Protein AF-A0A3N7BWP8-F1 (afdb_monomer)

Nearest PDB structures (foldseek):
  9c6m-assembly1_A  TM=8.568E-01  e=4.604E-01  Yasminevirus sp. GU-2018
  9c6l-assembly1_A  TM=8.671E-01  e=7.910E-01  Yasminevirus sp. GU-2018

Structure (mmCIF, N/CA/C/O backbone):
data_AF-A0A3N7BWP8-F1
#
_entry.id   AF-A0A3N7BWP8-F1
#
loop_
_atom_site.group_PDB
_atom_site.id
_atom_site.type_symbol
_atom_site.label_atom_id
_atom_site.label_alt_id
_atom_site.label_comp_id
_atom_site.label_asym_id
_atom_site.label_entity_id
_atom_site.label_seq_id
_atom_site.pdbx_PDB_ins_code
_atom_site.Cartn_x
_atom_site.Cartn_y
_atom_site.Cartn_z
_atom_site.occupancy
_atom_site.B_iso_or_equiv
_atom_site.auth_seq_id
_atom_site.auth_comp_id
_atom_site.auth_asym_id
_atom_site.auth_atom_id
_atom_site.pdbx_PDB_model_num
ATOM 1 N N . MET A 1 1 ? -4.623 3.980 24.541 1.00 50.66 1 MET A N 1
ATOM 2 C CA . MET A 1 1 ? -5.345 3.895 23.246 1.00 50.66 1 MET A CA 1
ATOM 3 C C . MET A 1 1 ? -4.419 3.282 22.195 1.00 50.66 1 MET A C 1
ATOM 5 O O . MET A 1 1 ? -3.326 3.799 22.014 1.00 50.66 1 MET A O 1
ATOM 9 N N . LYS A 1 2 ? -4.790 2.173 21.533 1.00 62.06 2 LYS A N 1
ATOM 10 C CA . LYS A 1 2 ? -3.990 1.625 20.415 1.00 62.06 2 LYS A CA 1
ATOM 11 C C . LYS A 1 2 ? -4.288 2.431 19.145 1.00 62.06 2 LYS A C 1
ATOM 13 O O . LYS A 1 2 ? -5.380 2.309 18.603 1.00 62.06 2 LYS A O 1
ATOM 18 N N . ILE A 1 3 ? -3.317 3.234 18.704 1.00 77.25 3 ILE A N 1
ATOM 19 C CA . ILE A 1 3 ?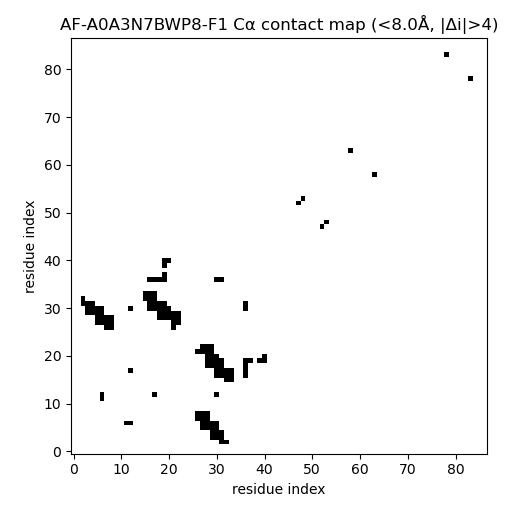 -3.388 4.085 17.496 1.00 77.25 3 ILE A CA 1
ATOM 20 C C . ILE A 1 3 ? -3.431 3.235 16.212 1.00 77.25 3 ILE A C 1
ATOM 22 O O . ILE A 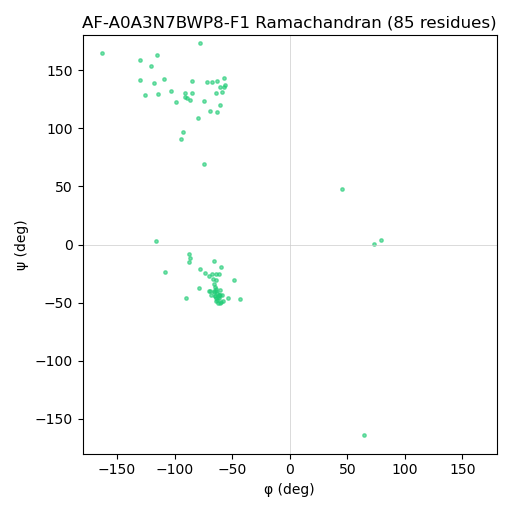1 3 ? -3.965 3.657 15.195 1.00 77.25 3 ILE A O 1
ATOM 26 N N . ARG A 1 4 ? -2.904 2.008 16.269 1.00 83.94 4 ARG A N 1
ATOM 27 C CA . ARG A 1 4 ? -2.934 1.040 15.171 1.00 83.94 4 ARG A CA 1
ATOM 28 C C . ARG A 1 4 ? -4.171 0.149 15.264 1.00 83.94 4 ARG A C 1
ATOM 30 O O . ARG A 1 4 ? -4.402 -0.482 16.302 1.00 83.94 4 ARG A O 1
ATOM 37 N N . LYS A 1 5 ? -4.895 0.026 14.153 1.00 85.94 5 LYS A N 1
ATOM 38 C CA . LYS A 1 5 ? -5.987 -0.937 13.957 1.00 85.94 5 LYS A CA 1
ATOM 39 C C . LYS A 1 5 ? -5.667 -1.860 12.780 1.00 85.94 5 LYS A C 1
ATOM 41 O O . LYS A 1 5 ? -4.893 -1.497 11.900 1.00 85.94 5 LYS A O 1
ATOM 46 N N . THR A 1 6 ? -6.220 -3.066 12.788 1.00 87.50 6 THR A N 1
ATOM 47 C CA . THR A 1 6 ? -6.115 -4.030 11.686 1.00 87.50 6 THR A CA 1
ATOM 48 C C . THR A 1 6 ? -7.518 -4.449 11.287 1.00 87.50 6 THR A C 1
ATOM 50 O O . THR A 1 6 ? -8.288 -4.842 12.162 1.00 87.50 6 THR A O 1
ATOM 53 N N . CYS A 1 7 ? -7.827 -4.358 10.000 1.00 85.62 7 CYS A N 1
ATOM 54 C CA . CYS A 1 7 ? -9.102 -4.760 9.419 1.00 85.62 7 CYS A CA 1
ATOM 55 C C . CYS A 1 7 ? -8.856 -5.937 8.476 1.00 85.62 7 CYS A C 1
ATOM 57 O O . CYS A 1 7 ? -7.947 -5.880 7.647 1.00 85.62 7 CYS A O 1
ATOM 59 N N . GLY A 1 8 ? -9.626 -7.010 8.639 1.00 83.62 8 GLY A N 1
ATOM 60 C CA . GLY A 1 8 ? -9.618 -8.142 7.713 1.00 83.62 8 GLY A CA 1
ATOM 61 C C . GLY A 1 8 ? -10.408 -7.850 6.438 1.00 83.62 8 GLY A C 1
ATOM 62 O O . GLY A 1 8 ? -11.084 -6.822 6.328 1.00 83.62 8 GLY A O 1
ATOM 63 N N . HIS A 1 9 ? -10.343 -8.776 5.486 1.00 75.88 9 HIS A N 1
ATOM 64 C CA . HIS A 1 9 ? -11.121 -8.703 4.253 1.00 75.88 9 HIS A CA 1
ATOM 65 C C . HIS A 1 9 ? -12.630 -8.602 4.544 1.00 75.88 9 HIS A C 1
ATOM 67 O O . HIS A 1 9 ? -13.151 -9.288 5.424 1.00 75.88 9 HIS A O 1
ATOM 73 N N . GLY A 1 10 ? -13.333 -7.708 3.841 1.00 78.62 10 GLY A N 1
ATOM 74 C CA . GLY A 1 10 ? -14.774 -7.480 4.028 1.00 78.62 10 GLY A CA 1
ATOM 75 C C . GLY A 1 10 ? -15.168 -6.733 5.311 1.00 78.62 10 GLY A C 1
ATOM 76 O O . GLY A 1 10 ? -16.354 -6.485 5.525 1.00 78.62 10 GLY A O 1
ATOM 77 N N . GLN A 1 11 ? -14.213 -6.341 6.162 1.00 81.38 11 GLN A N 1
ATOM 78 C CA . GLN A 1 11 ? -14.508 -5.547 7.354 1.00 81.38 11 GLN A CA 1
ATOM 79 C C . GLN A 1 11 ? -14.565 -4.052 7.042 1.00 81.38 11 GLN A C 1
ATOM 81 O O . GLN A 1 11 ? -13.749 -3.509 6.297 1.00 81.38 11 GLN A O 1
ATOM 86 N N . MET A 1 12 ? -15.520 -3.371 7.672 1.00 81.56 12 MET A N 1
ATOM 87 C CA . MET A 1 12 ? -15.676 -1.930 7.546 1.00 81.56 12 MET A CA 1
ATOM 88 C C . MET A 1 12 ? -14.547 -1.194 8.282 1.00 81.56 12 MET A C 1
ATOM 90 O O . MET A 1 12 ? -14.131 -1.573 9.381 1.00 81.56 12 MET A O 1
ATOM 94 N N . LEU A 1 13 ? -14.049 -0.126 7.661 1.00 83.25 13 LEU A N 1
ATOM 95 C CA . LEU A 1 13 ? -13.011 0.723 8.235 1.00 83.25 13 LEU A CA 1
ATOM 96 C C . LEU A 1 13 ? -13.543 1.482 9.464 1.00 83.25 13 LEU A C 1
ATOM 98 O O . LEU A 1 13 ? -14.672 1.979 9.434 1.00 83.25 13 LEU A O 1
ATOM 102 N N . PRO A 1 14 ? -12.745 1.627 10.538 1.00 81.81 14 PRO A N 1
ATOM 103 C CA . PRO A 1 14 ? -13.121 2.448 11.680 1.00 81.81 14 PRO A CA 1
ATOM 104 C C . PRO A 1 14 ? -13.270 3.921 11.273 1.00 81.81 14 PRO A C 1
ATOM 106 O O . PRO A 1 14 ? -12.454 4.445 10.514 1.00 81.81 14 PRO A O 1
ATOM 109 N N . SER A 1 15 ? -14.271 4.616 11.819 1.00 82.25 15 SER A N 1
ATOM 110 C CA . SER A 1 15 ? -14.483 6.044 11.538 1.00 82.25 15 SER A CA 1
ATOM 111 C C . SER A 1 15 ? -13.259 6.884 11.926 1.00 82.25 15 SER A C 1
ATOM 113 O O . SER A 1 15 ? -12.713 6.730 13.020 1.00 82.25 15 SER A O 1
ATOM 115 N N . GLY A 1 16 ? -12.815 7.759 11.018 1.00 82.38 16 GLY A N 1
ATOM 116 C CA . GLY A 1 16 ? -11.623 8.598 11.195 1.00 82.38 16 GLY A CA 1
ATOM 117 C C . GLY A 1 16 ? -10.288 7.887 10.937 1.00 82.38 16 GLY A C 1
ATOM 118 O O . GLY A 1 16 ? -9.232 8.500 11.119 1.00 82.38 16 GLY A O 1
ATOM 119 N N . TYR A 1 17 ? -10.312 6.621 10.503 1.00 87.00 17 TYR A N 1
ATOM 120 C CA . TYR A 1 17 ? -9.129 5.848 10.131 1.00 87.00 17 TYR A CA 1
ATOM 121 C C . TYR A 1 17 ? -9.086 5.629 8.617 1.00 87.00 17 TYR A C 1
ATOM 123 O O . TYR A 1 17 ? -10.107 5.405 7.973 1.00 87.00 17 TYR A O 1
ATOM 131 N N . GLY A 1 18 ? -7.881 5.680 8.056 1.00 84.56 18 GLY A N 1
ATOM 132 C CA . GLY A 1 18 ? -7.591 5.307 6.676 1.00 84.56 18 GLY A CA 1
ATOM 133 C C . 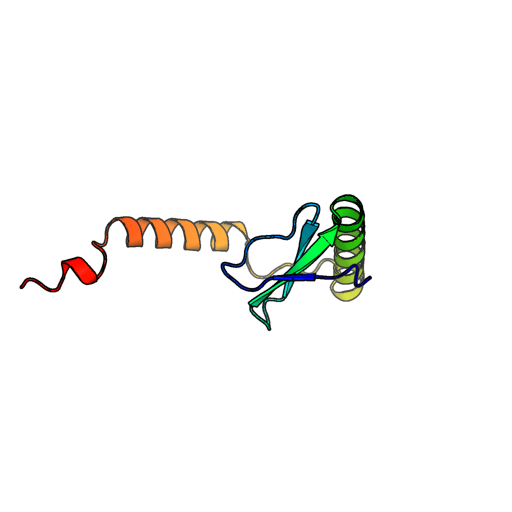GLY A 1 18 ? -6.675 4.087 6.617 1.00 84.56 18 GLY A C 1
ATOM 134 O O . GLY A 1 18 ? -6.021 3.736 7.603 1.00 84.56 18 GLY A O 1
ATOM 135 N N . ILE A 1 19 ? -6.626 3.445 5.450 1.00 84.62 19 ILE A N 1
ATOM 136 C CA . ILE A 1 19 ? -5.703 2.337 5.180 1.00 84.62 19 ILE A CA 1
ATOM 137 C C . ILE A 1 19 ? -4.298 2.910 4.993 1.00 84.62 19 ILE A C 1
ATOM 139 O O . ILE A 1 19 ? -4.092 3.753 4.119 1.00 84.62 19 ILE A O 1
ATOM 143 N N . ALA A 1 20 ? -3.343 2.439 5.791 1.00 84.31 20 ALA A N 1
ATOM 144 C CA . ALA A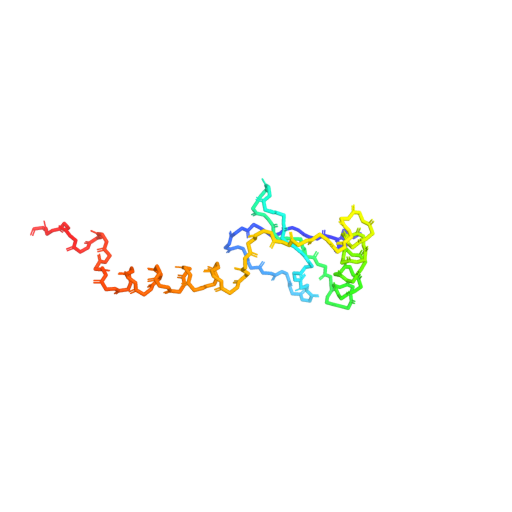 1 20 ? -1.943 2.848 5.713 1.00 84.31 20 ALA A CA 1
ATOM 145 C C . ALA A 1 20 ? -1.155 1.945 4.765 1.00 84.31 20 ALA A C 1
ATOM 147 O O . ALA A 1 20 ? -0.384 2.416 3.933 1.00 84.31 20 ALA A O 1
ATOM 148 N N . TRP A 1 21 ? -1.342 0.632 4.900 1.00 81.00 21 TRP A N 1
ATOM 149 C CA . TRP A 1 21 ? -0.808 -0.376 3.991 1.00 81.00 21 TRP A CA 1
ATOM 150 C C . TRP A 1 21 ? -1.537 -1.705 4.189 1.00 81.00 21 TRP A C 1
ATOM 152 O O . TRP A 1 21 ? -2.198 -1.929 5.206 1.00 81.00 21 TRP A O 1
ATOM 162 N N . VAL A 1 22 ? -1.368 -2.603 3.224 1.00 85.31 22 VAL A N 1
ATOM 163 C CA . VAL A 1 22 ? -1.899 -3.968 3.267 1.00 85.31 22 VAL A CA 1
ATOM 164 C C . VAL A 1 22 ? -0.764 -4.936 3.596 1.00 85.31 22 VAL A C 1
ATOM 166 O O . VAL A 1 22 ? 0.332 -4.840 3.039 1.00 85.31 22 VAL A O 1
ATOM 169 N N . ASP A 1 23 ? -1.003 -5.837 4.545 1.00 83.19 23 ASP A N 1
ATOM 170 C CA . ASP A 1 23 ? -0.150 -6.989 4.819 1.00 83.19 23 ASP A CA 1
ATOM 171 C C . ASP A 1 23 ? -0.674 -8.183 4.018 1.00 83.19 23 ASP A C 1
ATOM 173 O O . ASP A 1 23 ? -1.605 -8.874 4.436 1.00 83.19 23 ASP A O 1
ATOM 177 N N . PHE A 1 24 ? -0.063 -8.409 2.854 1.00 78.81 24 PHE A N 1
ATOM 178 C CA . PHE A 1 24 ? -0.426 -9.501 1.952 1.00 78.81 24 PHE A CA 1
ATOM 179 C C . PHE A 1 24 ? -0.191 -10.888 2.562 1.00 78.81 24 PHE A C 1
ATOM 181 O O . PHE A 1 24 ? -0.861 -11.835 2.173 1.00 78.81 24 PHE A O 1
ATOM 188 N N . GLY A 1 25 ? 0.733 -11.030 3.522 1.00 82.31 25 GLY A N 1
ATOM 189 C CA . GLY A 1 25 ? 1.011 -12.326 4.146 1.00 82.31 25 GLY A CA 1
ATOM 190 C C . GLY A 1 25 ? -0.087 -12.774 5.110 1.00 82.31 25 GLY A C 1
ATOM 191 O O . GLY A 1 25 ? -0.229 -13.965 5.368 1.00 82.31 25 GLY A O 1
ATOM 192 N N . ARG A 1 26 ? -0.856 -11.825 5.652 1.00 78.88 26 ARG A N 1
ATOM 193 C CA . ARG A 1 26 ? -1.930 -12.079 6.626 1.00 78.88 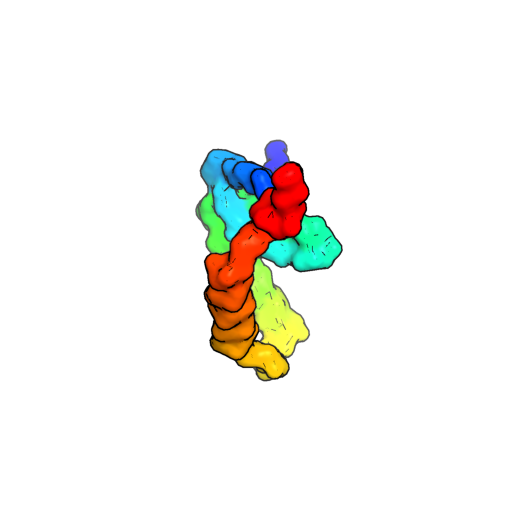26 ARG A CA 1
ATOM 194 C C . ARG A 1 26 ? -3.317 -11.701 6.109 1.00 78.88 26 ARG A C 1
ATOM 196 O O . ARG A 1 26 ? -4.257 -11.763 6.889 1.00 78.88 26 ARG A O 1
ATOM 203 N N . ASP A 1 27 ? -3.418 -11.256 4.857 1.00 82.44 27 ASP A N 1
ATOM 204 C CA . ASP A 1 27 ? -4.629 -10.695 4.240 1.00 82.44 27 ASP A CA 1
ATOM 205 C C . ASP A 1 27 ? -5.351 -9.668 5.140 1.00 82.44 27 ASP A C 1
ATOM 207 O O . ASP A 1 27 ? -6.552 -9.731 5.403 1.00 82.44 27 ASP A O 1
ATOM 211 N N . THR A 1 28 ? -4.582 -8.721 5.693 1.00 87.19 28 THR A N 1
ATOM 212 C CA . THR A 1 28 ? -5.119 -7.677 6.584 1.00 87.19 28 THR A CA 1
ATOM 213 C C . THR A 1 28 ? -4.666 -6.285 6.171 1.00 87.19 28 THR A C 1
ATOM 215 O O . THR A 1 28 ? -3.513 -6.057 5.802 1.00 87.19 28 THR A O 1
ATOM 218 N N . ALA A 1 29 ? -5.566 -5.315 6.288 1.00 86.00 29 ALA A N 1
ATOM 219 C CA . ALA A 1 29 ? -5.273 -3.901 6.121 1.00 86.00 29 ALA A CA 1
ATOM 220 C C . ALA A 1 29 ? -4.887 -3.281 7.469 1.00 86.00 29 ALA A C 1
ATOM 222 O O . ALA A 1 29 ? -5.625 -3.375 8.455 1.00 86.00 29 ALA A O 1
ATOM 223 N N . VAL A 1 30 ? -3.736 -2.612 7.530 1.00 86.62 30 VAL A N 1
ATOM 224 C CA . VAL A 1 30 ? -3.336 -1.834 8.706 1.00 86.62 30 VAL A CA 1
ATOM 225 C C . VAL A 1 30 ? -3.874 -0.418 8.562 1.00 86.62 30 VAL A C 1
ATOM 227 O O . VAL A 1 30 ? -3.621 0.251 7.564 1.00 86.62 30 VAL A O 1
ATOM 230 N N . CYS A 1 31 ? -4.603 0.038 9.576 1.00 88.06 31 CYS A N 1
ATOM 231 C CA . CYS A 1 31 ? -5.309 1.310 9.573 1.00 88.06 31 CYS A CA 1
ATOM 232 C C . CYS A 1 31 ? -4.774 2.246 10.662 1.00 88.06 31 CYS A C 1
ATOM 234 O O . CYS A 1 31 ? -4.540 1.822 11.803 1.00 88.06 31 CYS A O 1
ATOM 236 N N . TYR A 1 32 ? -4.632 3.523 10.311 1.00 87.38 32 TYR A N 1
ATOM 237 C CA . TYR A 1 32 ? -4.221 4.616 11.198 1.00 87.38 32 TYR A CA 1
ATOM 238 C C . TYR A 1 32 ? -5.197 5.791 11.076 1.00 87.38 32 TYR A C 1
ATOM 240 O O . TYR A 1 32 ? -5.872 5.904 10.052 1.00 87.38 32 TYR A O 1
ATOM 248 N N . PRO A 1 33 ? -5.275 6.690 12.074 1.00 86.50 33 PRO A N 1
ATOM 249 C CA . PRO A 1 33 ? -6.049 7.916 11.930 1.00 86.50 33 PRO A CA 1
ATOM 250 C C . PRO A 1 33 ? -5.571 8.702 10.704 1.00 86.50 33 PRO A C 1
ATOM 252 O O . PRO A 1 33 ? -4.362 8.818 10.492 1.00 86.50 33 PRO A O 1
ATOM 255 N N . VAL A 1 34 ? -6.499 9.242 9.909 1.00 80.94 34 VAL A N 1
ATOM 256 C CA . VAL A 1 34 ? -6.228 9.870 8.595 1.00 80.94 34 VAL A CA 1
ATOM 257 C C . VAL A 1 34 ? -4.991 10.792 8.557 1.00 80.94 34 VAL A C 1
ATOM 259 O O . VAL A 1 34 ? -4.167 10.600 7.662 1.00 80.94 34 VAL A O 1
ATOM 262 N N . PRO A 1 35 ? -4.765 11.728 9.504 1.00 80.44 35 PRO A N 1
ATOM 263 C CA . PRO A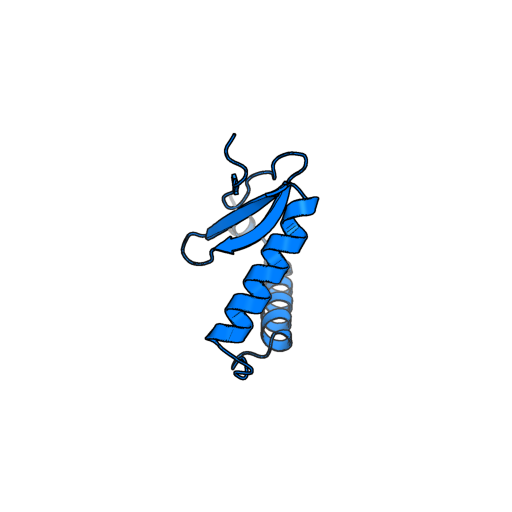 1 35 ? -3.576 12.587 9.450 1.00 80.44 35 PRO A CA 1
ATOM 264 C C . PRO A 1 35 ? -2.257 11.819 9.648 1.00 80.44 35 PRO A C 1
ATOM 266 O O . PRO A 1 35 ? -1.253 12.130 9.013 1.00 80.44 35 PRO A O 1
ATOM 269 N N . PHE A 1 36 ? -2.255 10.765 10.468 1.00 82.25 36 PHE A N 1
ATOM 270 C CA . PHE A 1 36 ? -1.085 9.899 10.662 1.00 82.25 36 PHE A CA 1
ATOM 271 C C . PHE A 1 36 ? -0.893 8.904 9.519 1.00 82.25 36 PHE A C 1
ATOM 273 O O . PHE A 1 36 ? 0.210 8.397 9.318 1.00 82.25 36 PHE A O 1
ATOM 280 N N . ASN A 1 37 ? -1.957 8.631 8.765 1.00 79.69 37 ASN A N 1
ATOM 281 C CA . ASN A 1 37 ? -1.955 7.682 7.667 1.00 79.69 37 ASN A CA 1
ATOM 282 C C . ASN A 1 37 ? -0.961 8.087 6.567 1.00 79.69 37 ASN A C 1
ATOM 284 O O . ASN A 1 37 ? -0.179 7.264 6.096 1.00 79.69 37 ASN A O 1
ATOM 288 N N . LEU A 1 38 ? -0.933 9.380 6.226 1.00 76.50 38 LEU A N 1
ATOM 289 C CA . LEU A 1 38 ? -0.015 9.944 5.231 1.00 76.50 38 LEU A CA 1
ATOM 290 C C . LEU A 1 38 ? 1.448 9.842 5.674 1.00 76.50 38 LEU A C 1
ATOM 292 O O . LEU A 1 38 ? 2.308 9.429 4.898 1.00 76.50 38 LEU A O 1
ATOM 296 N N . VAL A 1 39 ? 1.725 10.160 6.941 1.00 84.31 39 VAL A N 1
ATOM 297 C CA . VAL A 1 39 ? 3.079 10.077 7.509 1.00 84.31 39 VAL A CA 1
ATOM 298 C C . VAL A 1 39 ? 3.557 8.626 7.548 1.00 84.31 39 VAL A C 1
ATOM 300 O O . VAL A 1 39 ? 4.684 8.332 7.153 1.00 84.31 39 VAL A O 1
ATOM 303 N N . ALA A 1 40 ? 2.694 7.699 7.971 1.00 82.69 40 ALA A N 1
ATOM 304 C CA . ALA A 1 40 ? 3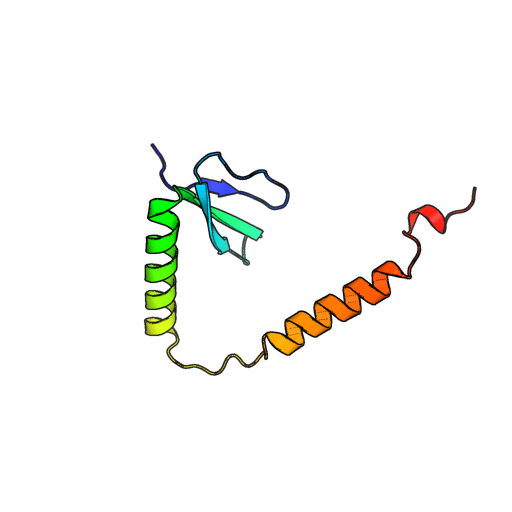.015 6.276 8.006 1.00 82.69 40 ALA A CA 1
ATOM 305 C C . ALA A 1 40 ? 3.279 5.710 6.599 1.00 82.69 40 ALA A C 1
ATOM 307 O O . ALA A 1 40 ? 4.238 4.955 6.415 1.00 82.69 40 ALA A O 1
ATOM 308 N N . ALA A 1 41 ? 2.477 6.106 5.606 1.00 79.50 41 ALA A N 1
ATOM 309 C CA . ALA A 1 41 ? 2.680 5.729 4.210 1.00 79.50 41 ALA A CA 1
ATOM 310 C C . ALA A 1 41 ? 4.016 6.264 3.668 1.00 79.50 41 ALA A C 1
ATOM 312 O O . ALA A 1 41 ? 4.783 5.505 3.073 1.00 79.50 41 ALA A O 1
ATOM 313 N N . PHE A 1 42 ? 4.339 7.532 3.941 1.00 83.56 42 PHE A N 1
ATOM 314 C CA . PHE A 1 42 ? 5.605 8.143 3.535 1.00 83.56 42 PHE A CA 1
ATOM 315 C C . PHE A 1 42 ? 6.816 7.449 4.170 1.00 83.56 42 PHE A C 1
ATOM 317 O O . PHE A 1 42 ? 7.733 7.039 3.459 1.00 83.56 42 PHE A O 1
ATOM 324 N N . LEU A 1 43 ? 6.806 7.243 5.492 1.00 87.50 43 LEU A N 1
ATOM 325 C CA . LEU A 1 43 ? 7.896 6.568 6.205 1.00 87.50 43 LEU A CA 1
ATOM 326 C C . LEU A 1 43 ? 8.110 5.141 5.703 1.00 87.50 43 LEU A C 1
ATOM 328 O O . LEU A 1 43 ? 9.250 4.697 5.560 1.00 87.50 43 LEU A O 1
ATOM 332 N N . ARG A 1 44 ? 7.028 4.416 5.404 1.00 81.50 44 ARG A N 1
ATOM 333 C CA . ARG A 1 44 ? 7.125 3.066 4.849 1.00 81.50 44 ARG A CA 1
ATOM 334 C C . ARG A 1 44 ? 7.655 3.081 3.418 1.00 81.50 44 ARG A C 1
ATOM 336 O O . ARG A 1 44 ? 8.497 2.247 3.101 1.00 81.50 44 ARG A O 1
ATOM 343 N N . GLY A 1 45 ? 7.226 4.033 2.591 1.00 81.38 45 GLY A N 1
ATOM 344 C CA . GLY A 1 45 ? 7.783 4.254 1.256 1.00 81.38 45 GLY A CA 1
ATOM 345 C C . GLY A 1 45 ? 9.286 4.528 1.309 1.00 81.38 45 GLY A C 1
ATOM 346 O O . GLY A 1 45 ? 10.053 3.845 0.635 1.00 81.38 45 GLY A O 1
ATOM 347 N N . ALA A 1 46 ? 9.716 5.436 2.189 1.00 85.75 46 ALA A N 1
ATOM 348 C CA . ALA A 1 46 ? 11.124 5.747 2.418 1.00 85.75 46 ALA A CA 1
ATOM 349 C C . ALA A 1 46 ? 11.912 4.530 2.932 1.00 85.75 46 ALA A C 1
ATOM 351 O O . ALA A 1 46 ? 12.994 4.243 2.429 1.00 85.75 46 ALA A O 1
ATOM 352 N N . TRP A 1 47 ? 11.362 3.759 3.876 1.00 85.94 47 TRP A N 1
ATOM 353 C CA . TRP A 1 47 ? 11.978 2.514 4.349 1.00 85.94 47 TRP A CA 1
ATOM 354 C C . TRP A 1 47 ? 12.145 1.503 3.214 1.00 85.94 47 TRP A C 1
ATOM 356 O O . TRP A 1 47 ? 13.220 0.926 3.044 1.00 85.94 47 TRP A O 1
ATOM 366 N N . CYS A 1 48 ? 11.079 1.248 2.451 1.00 80.56 48 CYS A N 1
ATOM 367 C CA . CYS A 1 48 ? 11.103 0.333 1.314 1.00 80.56 48 CYS A CA 1
ATOM 368 C C . CYS A 1 48 ? 12.132 0.787 0.279 1.00 80.56 48 CYS A C 1
ATOM 370 O O . CYS A 1 48 ? 12.925 -0.033 -0.179 1.00 80.56 48 CYS A O 1
ATOM 372 N N . PHE A 1 49 ? 12.176 2.085 -0.014 1.00 81.56 49 PHE A N 1
ATOM 373 C CA . PHE A 1 49 ? 13.162 2.681 -0.901 1.00 81.56 49 PHE A CA 1
ATOM 374 C C . PHE A 1 49 ? 14.593 2.502 -0.378 1.00 81.56 49 PHE A C 1
ATOM 376 O O . PHE A 1 49 ? 15.450 2.050 -1.124 1.00 81.56 49 PHE A O 1
ATOM 383 N N . MET A 1 50 ? 14.860 2.747 0.908 1.00 85.44 50 MET A N 1
ATOM 384 C CA . MET A 1 50 ? 16.192 2.532 1.494 1.00 85.44 50 MET A CA 1
ATOM 385 C C . MET A 1 50 ? 16.611 1.055 1.502 1.00 85.44 50 MET A C 1
ATOM 387 O O . MET A 1 50 ? 17.783 0.752 1.300 1.00 85.44 50 MET A O 1
ATOM 391 N N . ARG A 1 51 ? 15.679 0.120 1.736 1.00 81.06 51 ARG A N 1
ATOM 392 C CA . ARG A 1 51 ? 15.994 -1.321 1.778 1.00 81.06 51 ARG A CA 1
ATOM 393 C C . ARG A 1 51 ? 16.147 -1.967 0.409 1.00 81.06 51 ARG A C 1
ATOM 395 O O . ARG A 1 51 ? 16.922 -2.909 0.270 1.00 81.06 51 ARG A O 1
ATOM 402 N N . VAL A 1 52 ? 15.334 -1.555 -0.555 1.00 77.44 52 VAL A N 1
ATOM 403 C CA . VAL A 1 52 ? 15.199 -2.236 -1.850 1.00 77.44 52 VAL A CA 1
ATOM 404 C C . VAL A 1 52 ? 15.843 -1.414 -2.970 1.00 77.44 52 VAL A C 1
ATOM 406 O O . VAL A 1 52 ? 16.278 -1.991 -3.964 1.00 77.44 52 VAL A O 1
ATOM 409 N N . GLY A 1 53 ? 15.976 -0.098 -2.791 1.00 73.81 53 GLY A N 1
ATOM 410 C CA . GLY A 1 53 ? 16.498 0.835 -3.786 1.00 73.81 53 GLY A CA 1
ATOM 411 C C . GLY A 1 53 ? 15.610 0.944 -5.026 1.00 73.81 53 GLY A C 1
ATOM 412 O O . GLY A 1 53 ? 14.467 0.483 -5.049 1.00 73.81 53 GLY A O 1
ATOM 413 N N . PHE A 1 54 ? 16.174 1.502 -6.099 1.00 65.56 54 PHE A N 1
ATOM 414 C CA . PHE A 1 54 ? 15.622 1.400 -7.452 1.00 65.56 54 PHE A CA 1
ATOM 415 C C . PHE A 1 54 ? 15.867 -0.004 -8.018 1.00 65.56 54 PHE A C 1
ATOM 417 O O . PHE A 1 54 ? 16.673 -0.200 -8.926 1.00 65.56 54 PHE A O 1
ATOM 424 N N . ARG A 1 55 ? 15.196 -1.017 -7.468 1.00 64.06 55 ARG A N 1
ATOM 425 C CA . ARG A 1 55 ? 15.119 -2.315 -8.141 1.00 64.06 55 ARG A CA 1
ATOM 426 C C . ARG A 1 55 ? 13.975 -2.283 -9.149 1.00 64.06 55 ARG A C 1
ATOM 428 O O . ARG A 1 55 ? 12.864 -1.911 -8.769 1.00 64.06 55 ARG A O 1
ATOM 435 N N . PRO A 1 56 ? 14.207 -2.687 -10.408 1.00 58.62 56 PRO A N 1
ATOM 436 C CA . PRO A 1 56 ? 13.125 -2.830 -11.365 1.00 58.62 56 PRO A CA 1
ATOM 437 C C . PRO A 1 56 ? 12.146 -3.875 -10.830 1.00 58.62 56 PRO A C 1
ATOM 439 O O . PRO A 1 56 ? 12.511 -5.027 -10.572 1.00 58.62 56 PRO A O 1
ATOM 442 N N . VAL A 1 57 ? 10.898 -3.460 -10.624 1.00 63.34 57 VAL A N 1
ATOM 443 C CA . VAL A 1 57 ? 9.805 -4.390 -10.353 1.00 63.34 57 VAL A CA 1
ATOM 444 C C . VAL A 1 57 ? 9.678 -5.247 -11.609 1.00 63.34 57 VAL A C 1
ATOM 446 O O .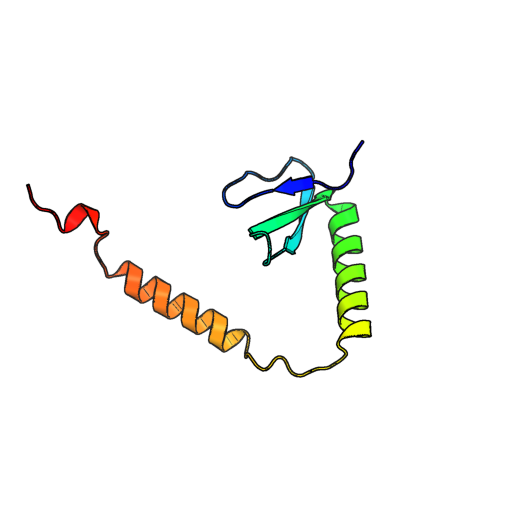 VAL A 1 57 ? 9.374 -4.735 -12.680 1.00 63.34 57 VAL A O 1
ATOM 449 N N . ARG A 1 58 ? 9.967 -6.550 -11.500 1.00 58.19 58 ARG A N 1
ATOM 450 C CA . ARG A 1 58 ? 9.901 -7.483 -12.642 1.00 58.19 58 ARG A CA 1
ATOM 451 C C . ARG A 1 58 ? 8.502 -7.572 -13.262 1.00 58.19 58 ARG A C 1
ATOM 453 O O . ARG A 1 58 ? 8.373 -8.023 -14.391 1.00 58.19 58 ARG A O 1
ATOM 460 N N . GLY A 1 59 ? 7.475 -7.167 -12.519 1.00 62.84 59 GLY A N 1
ATOM 461 C CA . GLY A 1 59 ? 6.101 -7.073 -12.992 1.00 62.84 59 GLY A CA 1
ATOM 462 C C . GLY A 1 59 ? 5.756 -5.644 -13.383 1.00 62.84 59 GLY A C 1
ATOM 463 O O . GLY A 1 59 ? 5.829 -4.733 -12.560 1.00 62.84 59 GLY A O 1
ATOM 464 N N . ASN A 1 60 ? 5.340 -5.458 -14.630 1.00 74.31 60 ASN A N 1
ATOM 465 C CA . ASN A 1 60 ? 4.733 -4.220 -15.082 1.00 74.31 60 ASN A CA 1
ATOM 466 C C . ASN A 1 60 ? 3.343 -4.088 -14.421 1.00 74.31 60 ASN A C 1
ATOM 468 O O . ASN A 1 60 ? 2.461 -4.905 -14.694 1.00 74.31 60 ASN A O 1
ATOM 472 N N . PRO A 1 61 ? 3.109 -3.088 -13.550 1.00 74.00 61 PRO A N 1
ATOM 473 C CA . PRO A 1 61 ? 1.830 -2.933 -12.854 1.00 74.00 61 PRO A CA 1
ATOM 474 C C . PRO A 1 61 ? 0.661 -2.719 -13.823 1.00 74.00 61 PRO A C 1
ATOM 476 O O . PRO A 1 61 ? -0.473 -3.075 -13.505 1.00 74.00 61 PRO A O 1
ATOM 479 N N . ARG A 1 62 ? 0.934 -2.198 -15.028 1.00 75.69 62 ARG A N 1
ATOM 480 C CA . ARG A 1 62 ? -0.057 -2.089 -16.100 1.00 75.69 62 ARG A CA 1
ATOM 481 C C . ARG A 1 62 ? -0.508 -3.461 -16.591 1.00 75.69 62 ARG A C 1
ATOM 483 O O . ARG A 1 62 ? -1.699 -3.647 -16.806 1.00 75.69 62 ARG A O 1
ATOM 490 N N . ASP A 1 63 ? 0.414 -4.410 -16.724 1.00 76.62 63 ASP A N 1
ATOM 491 C CA . ASP A 1 63 ? 0.097 -5.761 -17.193 1.00 76.62 63 ASP A CA 1
ATOM 492 C C . ASP A 1 63 ? -0.700 -6.522 -16.133 1.00 76.62 63 ASP A C 1
ATOM 494 O O . ASP A 1 63 ? -1.700 -7.147 -16.467 1.00 76.62 63 ASP A O 1
ATOM 498 N N . ALA A 1 64 ? -0.346 -6.374 -14.851 1.00 75.00 64 ALA A N 1
ATOM 499 C CA . ALA A 1 64 ? -1.129 -6.931 -13.746 1.00 75.00 64 ALA A CA 1
ATOM 500 C C . ALA A 1 64 ? -2.556 -6.346 -13.690 1.00 75.00 64 ALA A C 1
ATOM 502 O O . ALA A 1 64 ? -3.526 -7.086 -13.524 1.00 75.00 64 ALA A O 1
ATOM 503 N N . PHE A 1 65 ? -2.700 -5.026 -13.876 1.00 78.88 65 PHE A N 1
ATOM 504 C CA . PHE A 1 65 ? -4.009 -4.371 -13.947 1.00 78.88 65 PHE A CA 1
ATOM 505 C C . PHE A 1 65 ? -4.832 -4.863 -15.140 1.00 78.88 65 PHE A C 1
ATOM 507 O O . PHE A 1 65 ? -6.005 -5.201 -14.983 1.00 78.88 65 PHE A O 1
ATOM 514 N N . LEU A 1 66 ? -4.221 -4.921 -16.329 1.00 85.06 66 LEU A N 1
ATOM 515 C CA . LEU A 1 66 ? -4.883 -5.420 -17.528 1.00 85.06 66 LEU A CA 1
ATOM 516 C C . LEU A 1 66 ? -5.331 -6.862 -17.305 1.00 85.06 66 LEU A C 1
ATOM 518 O O . LEU A 1 66 ? -6.503 -7.152 -17.507 1.00 85.06 66 LEU A O 1
ATOM 522 N N . GLN A 1 67 ? -4.453 -7.738 -16.824 1.00 79.75 67 GLN A N 1
ATOM 523 C CA . GLN A 1 67 ? -4.780 -9.138 -16.572 1.00 79.75 67 GLN A CA 1
ATOM 524 C C . GLN A 1 67 ? -6.016 -9.281 -15.669 1.00 79.75 67 GLN A C 1
ATOM 526 O O . GLN A 1 67 ? -6.951 -9.989 -16.039 1.00 79.75 67 GLN A O 1
ATOM 531 N N . GLY A 1 68 ? -6.084 -8.523 -14.568 1.00 77.25 68 GLY A N 1
ATOM 532 C CA . GLY A 1 68 ? -7.270 -8.480 -13.707 1.00 77.25 68 GLY A CA 1
ATOM 533 C C . GLY A 1 68 ? -8.523 -7.916 -14.396 1.00 77.25 68 GLY A C 1
ATOM 534 O O . GLY A 1 68 ? -9.613 -8.459 -14.226 1.00 77.25 68 GLY A O 1
ATOM 535 N N . TYR A 1 69 ? -8.389 -6.865 -15.212 1.00 80.50 69 TYR A N 1
ATOM 536 C CA . TYR A 1 69 ? -9.501 -6.277 -15.973 1.00 80.50 69 TYR A CA 1
ATOM 537 C C . TYR A 1 69 ? -10.084 -7.252 -17.006 1.00 80.50 69 TYR A C 1
ATOM 539 O O . TYR A 1 69 ? -11.302 -7.404 -17.097 1.00 80.50 69 TYR A O 1
ATOM 547 N N . TRP A 1 70 ? -9.224 -7.925 -17.776 1.00 82.50 70 TRP A N 1
ATOM 548 C CA . TRP A 1 70 ? -9.630 -8.914 -18.778 1.00 82.50 70 TRP A CA 1
ATOM 549 C C . TRP A 1 70 ? -10.278 -10.135 -18.126 1.00 82.50 70 TRP A C 1
ATOM 551 O O . TRP A 1 70 ? -11.299 -10.610 -18.618 1.00 82.50 70 TRP A O 1
ATOM 561 N N . GLN A 1 71 ? -9.736 -10.590 -16.996 1.00 78.81 71 GLN A N 1
ATOM 562 C CA . GLN A 1 71 ? -10.301 -11.695 -16.228 1.00 78.81 71 GLN A CA 1
ATOM 563 C C . GLN A 1 71 ? -11.690 -11.343 -15.676 1.00 78.81 71 GLN A C 1
ATOM 565 O O . GLN A 1 71 ? -12.650 -12.058 -15.943 1.00 78.81 71 GLN A O 1
ATOM 570 N N . GLY A 1 72 ? -11.845 -10.178 -15.040 1.00 77.38 72 GLY A N 1
ATOM 571 C CA . GLY A 1 72 ? -13.154 -9.722 -14.563 1.00 77.38 72 GLY A CA 1
ATOM 572 C C . GLY A 1 72 ? -14.167 -9.474 -15.688 1.00 77.38 72 GLY A C 1
ATOM 573 O O . GLY A 1 72 ? -15.367 -9.659 -15.495 1.00 77.38 72 GLY A O 1
ATOM 574 N N . ARG A 1 73 ? -13.707 -9.083 -16.884 1.00 80.12 73 ARG A N 1
ATOM 575 C CA . ARG A 1 73 ? -14.568 -8.976 -18.069 1.00 80.12 73 ARG A CA 1
ATOM 576 C C . ARG A 1 73 ? -15.036 -10.351 -18.552 1.00 80.12 73 ARG A C 1
ATOM 578 O O . ARG A 1 73 ? -16.215 -10.489 -18.849 1.00 80.12 73 ARG A O 1
ATOM 585 N N . ALA A 1 74 ? -14.146 -11.341 -18.602 1.00 78.69 74 ALA A N 1
ATOM 586 C CA . ALA A 1 74 ? -14.491 -12.710 -18.983 1.00 78.69 74 ALA A CA 1
ATOM 587 C C . ALA A 1 74 ? -15.469 -13.360 -17.987 1.00 78.69 74 ALA A C 1
ATOM 589 O O . ALA A 1 74 ? -16.412 -14.034 -18.397 1.00 78.69 74 ALA A O 1
ATOM 590 N N . ASP A 1 75 ? -15.295 -13.094 -16.691 1.00 74.06 75 ASP A N 1
ATOM 591 C CA . ASP A 1 75 ? -16.186 -13.597 -15.641 1.00 74.06 75 ASP A CA 1
ATOM 592 C C . ASP A 1 75 ? -17.570 -12.930 -15.678 1.00 74.06 75 ASP A C 1
ATOM 594 O O . ASP A 1 75 ? -18.564 -13.542 -15.294 1.00 74.06 75 ASP A O 1
ATOM 598 N N . ARG A 1 76 ? -17.671 -11.694 -16.190 1.00 65.94 76 ARG A N 1
ATOM 599 C CA . ARG A 1 76 ? -18.952 -10.986 -16.361 1.00 65.94 76 ARG A CA 1
ATOM 600 C C . ARG A 1 76 ? -19.860 -11.644 -17.403 1.00 65.94 76 ARG A C 1
ATOM 602 O O . ARG A 1 76 ? -21.080 -11.549 -17.280 1.00 65.94 76 ARG A O 1
ATOM 609 N N . ASP A 1 77 ? -19.266 -12.298 -18.398 1.00 66.25 77 ASP A N 1
ATOM 610 C CA . ASP A 1 77 ? -19.986 -13.015 -19.453 1.00 66.25 77 ASP A CA 1
ATOM 611 C C . ASP A 1 77 ? -20.305 -14.472 -19.060 1.00 66.25 77 ASP A C 1
ATOM 613 O O . ASP A 1 77 ? -21.085 -15.141 -19.741 1.00 66.25 77 ASP A O 1
ATOM 617 N N . GLN A 1 78 ? -19.773 -14.968 -17.933 1.00 61.06 78 GLN A N 1
ATOM 618 C CA . GLN A 1 78 ? -20.201 -16.245 -17.369 1.00 61.06 78 GLN A CA 1
ATOM 619 C C . GLN A 1 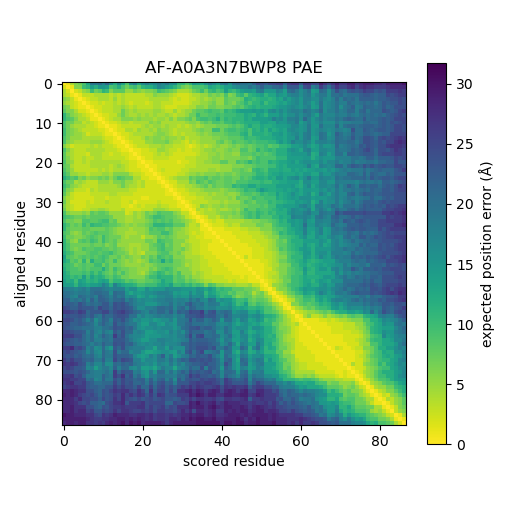78 ? -21.413 -16.042 -16.452 1.00 61.06 78 GLN A C 1
ATOM 621 O O . GLN A 1 78 ? -21.341 -15.296 -15.474 1.00 61.06 78 GLN A O 1
ATOM 626 N N . PRO A 1 79 ? -22.541 -16.737 -16.695 1.00 59.94 79 PRO A N 1
ATOM 627 C CA . PRO A 1 79 ? -23.610 -16.764 -15.718 1.00 59.94 79 PRO A CA 1
ATOM 628 C C . PRO A 1 79 ? -23.066 -17.384 -14.420 1.00 59.94 79 PRO A C 1
ATOM 630 O O . PRO A 1 79 ? -22.357 -18.404 -14.472 1.00 59.94 79 PRO A O 1
ATOM 633 N N . PRO A 1 80 ? -23.385 -16.782 -13.261 1.00 61.31 80 PRO A N 1
ATOM 634 C CA . PRO A 1 80 ? -22.924 -17.286 -11.983 1.00 61.31 80 PRO A CA 1
ATOM 635 C C . PRO A 1 80 ? -23.385 -18.733 -11.811 1.00 61.31 80 PRO A C 1
ATOM 637 O O . PRO A 1 80 ? -24.460 -19.127 -12.256 1.00 61.31 80 PRO A O 1
ATOM 640 N N . GLU A 1 81 ? -22.530 -19.533 -11.199 1.00 60.91 81 GLU A N 1
ATOM 641 C CA . GLU A 1 81 ? -22.621 -20.989 -11.047 1.00 60.91 81 GLU A CA 1
ATOM 642 C C . GLU A 1 81 ? -23.989 -21.492 -10.540 1.00 60.91 81 GLU A C 1
ATOM 644 O O . GLU A 1 81 ? -24.463 -22.528 -11.003 1.00 60.91 81 GLU A O 1
ATOM 649 N N . TRP A 1 82 ? -24.705 -20.704 -9.730 1.00 61.81 82 TRP A N 1
ATOM 650 C CA . TRP A 1 82 ? -26.077 -21.003 -9.291 1.00 61.81 82 TRP A CA 1
ATOM 651 C C . TRP A 1 82 ? -27.140 -20.997 -10.411 1.00 61.81 82 TRP A C 1
ATOM 653 O O . TRP A 1 82 ? -28.235 -21.505 -10.198 1.00 61.81 82 TRP A O 1
ATOM 663 N N . ARG A 1 83 ? -26.849 -20.467 -11.610 1.00 56.19 83 ARG A N 1
ATOM 664 C CA . ARG A 1 83 ? -27.710 -20.573 -12.810 1.00 56.19 83 ARG A CA 1
ATOM 665 C C . ARG A 1 83 ? -27.472 -21.841 -13.636 1.00 56.19 83 ARG A C 1
ATOM 667 O O . ARG A 1 83 ? -28.247 -22.095 -14.553 1.00 56.19 83 ARG A O 1
ATOM 674 N N . ARG A 1 84 ? -26.398 -22.601 -13.384 1.00 56.69 84 ARG A N 1
ATOM 675 C CA . ARG A 1 84 ? -26.054 -23.799 -14.181 1.00 56.69 84 ARG A CA 1
ATOM 676 C C . ARG A 1 84 ? -26.723 -25.079 -13.671 1.00 56.69 84 ARG A C 1
ATOM 678 O O . ARG A 1 84 ? -26.759 -26.062 -14.400 1.00 56.69 84 ARG A O 1
ATOM 685 N N . GLY A 1 85 ? -27.256 -25.063 -12.449 1.00 52.28 85 GLY A N 1
ATOM 686 C CA . GLY A 1 85 ? -28.097 -26.127 -11.904 1.00 52.28 85 GLY A CA 1
ATOM 687 C C . GLY A 1 85 ? -29.570 -25.799 -12.122 1.00 52.28 85 GLY A C 1
ATOM 688 O O . GLY A 1 85 ? -30.172 -25.119 -11.297 1.00 52.28 85 GLY A O 1
ATOM 689 N N . GLY A 1 86 ? -30.129 -26.244 -13.248 1.00 52.81 86 GLY A N 1
ATOM 690 C CA . GLY A 1 86 ? -31.579 -26.289 -13.426 1.00 52.81 86 GLY A CA 1
ATOM 691 C C . GLY A 1 86 ? -32.190 -27.278 -12.431 1.00 52.81 86 GLY A C 1
ATOM 692 O O . GLY A 1 86 ? -31.684 -28.393 -12.300 1.00 52.81 86 GLY A O 1
ATOM 693 N N . PHE A 1 87 ? -33.226 -26.837 -11.715 1.00 48.69 87 PHE A N 1
ATOM 694 C CA . PHE A 1 87 ? -34.223 -27.735 -11.131 1.00 48.69 87 PHE A CA 1
ATOM 695 C C . PHE A 1 87 ? -35.045 -28.383 -12.246 1.00 48.69 87 PHE A C 1
ATOM 697 O O . PHE A 1 87 ? -35.287 -27.687 -13.261 1.00 48.69 87 PHE A O 1
#

Secondary structure (DSSP, 8-state):
----EEEETTPPPPTTEEEEEEETTTTEEEEEEHHHHHHHHHHHHHHHHHHH-S---SS-HHHHHHHHHHHHHHHHTSPPGGGSS--

Foldseek 3Di:
DPQKDKAAPPGDDDPQKDFLDADPVVRITIIGRPVVSVVSNVVVVVVCCVVVNPDPPPDDVVVVVVVVVVVVVVVVPDDPPVVVDDD

Sequence (87 aa):
MKIRKTCGHGQMLPSGYGIAWVDFGRDTAVCYPVPFNLVAAFLRGAWCFMRVGFRPVRGNPRDAFLQGYWQGRADRDQPPEWRRGGF

Mean predicted aligned error: 13.18 Å

Solvent-accessible surface area (backbone atoms only — not comparable to full-atom values): 5311 Å² total; per-residue (Å²): 133,79,70,69,47,76,37,50,81,96,53,81,75,59,89,70,43,32,79,40,49,73,42,78,93,74,56,30,36,36,28,22,43,49,83,56,16,58,55,54,35,49,54,49,51,52,49,49,42,73,75,59,51,96,57,82,68,90,63,57,67,66,57,58,50,46,53,53,52,54,50,55,52,57,54,69,74,46,79,61,72,82,72,74,64,78,130

pLDDT: mean 76.49, std 10.18, range [48.69, 88.06]

Radius of gyration: 18.68 Å; Cα contacts (8 Å, |Δi|>4): 68; chains: 1; bounding box: 51×40×43 Å